Protein AF-A0A646KKX6-F1 (afdb_monomer_lite)

Organism: Streptomyces jumonjinensis (NCBI:txid1945)

Structure (mmCIF, N/CA/C/O backbone):
data_AF-A0A646KKX6-F1
#
_entry.id   AF-A0A646KKX6-F1
#
loop_
_atom_site.group_PDB
_atom_site.id
_atom_site.type_symbol
_atom_site.label_atom_id
_atom_site.label_alt_id
_atom_site.label_comp_id
_atom_site.label_asym_id
_atom_site.label_entity_id
_atom_site.label_seq_id
_atom_site.pdbx_PDB_ins_code
_atom_site.Cartn_x
_atom_site.Cartn_y
_atom_site.Cartn_z
_atom_site.occupancy
_atom_site.B_iso_or_equiv
_atom_site.auth_seq_id
_atom_site.auth_comp_id
_atom_site.auth_asym_id
_atom_site.auth_atom_id
_atom_site.pdbx_PDB_model_num
ATOM 1 N N . MET A 1 1 ? 17.709 -14.828 -0.176 1.00 50.34 1 MET A N 1
ATOM 2 C CA . MET A 1 1 ? 16.705 -13.935 -0.801 1.00 50.34 1 MET A CA 1
ATOM 3 C C . MET A 1 1 ? 17.291 -13.397 -2.105 1.00 50.34 1 MET A C 1
ATOM 5 O O . MET 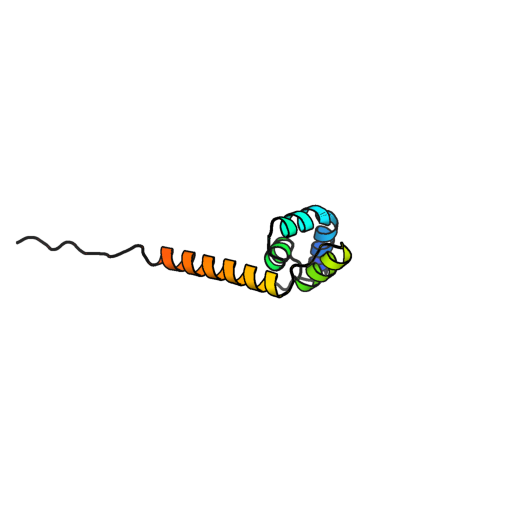A 1 1 ? 18.207 -12.582 -2.024 1.00 50.34 1 MET A O 1
ATOM 9 N N . PRO A 1 2 ? 16.877 -13.885 -3.288 1.00 62.00 2 PRO A N 1
ATOM 10 C CA . PRO A 1 2 ? 17.387 -13.373 -4.561 1.00 62.00 2 PRO A CA 1
ATOM 11 C C . PRO A 1 2 ? 17.114 -11.866 -4.681 1.00 62.00 2 PRO A C 1
ATOM 13 O O . PRO A 1 2 ? 16.062 -11.378 -4.260 1.00 62.00 2 PRO A O 1
ATOM 16 N N . ARG A 1 3 ? 18.079 -11.107 -5.216 1.00 65.69 3 ARG A N 1
ATOM 17 C CA . ARG A 1 3 ? 17.910 -9.665 -5.442 1.00 65.69 3 ARG A CA 1
ATOM 18 C C . ARG A 1 3 ? 16.799 -9.464 -6.472 1.00 65.69 3 ARG A C 1
ATOM 20 O O . ARG A 1 3 ? 16.949 -9.889 -7.614 1.00 65.69 3 ARG A O 1
ATOM 27 N N . ARG A 1 4 ? 15.716 -8.780 -6.088 1.00 72.06 4 ARG A N 1
ATOM 28 C CA . ARG A 1 4 ? 14.717 -8.293 -7.049 1.00 72.06 4 ARG A CA 1
ATOM 29 C C . ARG A 1 4 ? 15.421 -7.458 -8.114 1.00 72.06 4 ARG A C 1
ATOM 31 O O . ARG A 1 4 ? 16.105 -6.482 -7.795 1.00 72.06 4 ARG A O 1
ATOM 38 N N . THR A 1 5 ? 15.271 -7.853 -9.371 1.00 83.00 5 THR A N 1
ATOM 39 C CA . THR A 1 5 ? 15.815 -7.105 -10.502 1.00 83.00 5 THR A CA 1
ATOM 40 C C . THR A 1 5 ? 14.995 -5.835 -10.725 1.00 83.00 5 THR A C 1
ATOM 42 O O . THR A 1 5 ? 13.845 -5.716 -10.299 1.00 83.00 5 THR A O 1
ATOM 45 N N . ARG A 1 6 ? 15.575 -4.844 -11.413 1.00 80.62 6 ARG A N 1
ATOM 46 C CA . ARG A 1 6 ? 14.845 -3.613 -11.765 1.00 80.62 6 ARG A CA 1
ATOM 47 C C . ARG A 1 6 ? 13.597 -3.902 -12.610 1.00 80.62 6 ARG A C 1
ATOM 49 O O . ARG A 1 6 ? 12.608 -3.192 -12.462 1.00 80.62 6 ARG A O 1
ATOM 56 N N . ALA A 1 7 ? 13.640 -4.942 -13.444 1.00 83.44 7 ALA A N 1
ATOM 57 C CA . ALA A 1 7 ? 12.500 -5.402 -14.232 1.00 83.44 7 ALA A CA 1
ATOM 58 C C . ALA A 1 7 ? 11.353 -5.910 -13.343 1.00 83.44 7 ALA A C 1
ATOM 60 O O . ALA A 1 7 ? 10.214 -5.495 -13.538 1.00 83.44 7 ALA A O 1
ATOM 61 N N . ASP A 1 8 ? 11.659 -6.708 -12.313 1.00 83.75 8 ASP A N 1
ATOM 62 C CA . ASP A 1 8 ? 10.665 -7.192 -11.343 1.00 83.75 8 ASP A CA 1
ATOM 63 C C . ASP A 1 8 ? 9.988 -6.029 -10.601 1.00 83.75 8 ASP A C 1
ATOM 65 O O . ASP A 1 8 ? 8.764 -5.957 -10.501 1.00 83.75 8 ASP A O 1
ATOM 69 N N . LEU A 1 9 ? 10.781 -5.039 -10.176 1.00 83.69 9 LEU A N 1
ATOM 70 C CA . LEU A 1 9 ? 10.257 -3.833 -9.531 1.00 83.69 9 LEU A CA 1
ATOM 71 C C . LEU A 1 9 ? 9.375 -2.998 -10.466 1.00 83.69 9 LEU A C 1
ATOM 73 O O . LEU A 1 9 ? 8.424 -2.374 -9.998 1.00 83.69 9 LEU A O 1
ATOM 77 N N . LYS A 1 10 ? 9.688 -2.950 -11.766 1.00 86.56 10 LYS A N 1
ATOM 78 C CA . LYS A 1 10 ? 8.870 -2.240 -12.755 1.00 86.56 10 LYS A CA 1
ATOM 79 C C . LYS A 1 10 ? 7.523 -2.941 -12.937 1.00 86.56 10 LYS A C 1
ATOM 81 O O . LYS A 1 10 ? 6.497 -2.293 -12.757 1.00 86.56 10 LYS A O 1
ATOM 86 N N . ALA A 1 11 ? 7.535 -4.253 -13.160 1.00 86.69 11 ALA A N 1
ATOM 87 C CA . ALA A 1 11 ? 6.321 -5.046 -13.322 1.00 86.69 11 ALA A CA 1
ATOM 88 C C . ALA A 1 11 ? 5.419 -4.985 -12.076 1.00 86.69 11 ALA A C 1
ATOM 90 O O . ALA A 1 11 ? 4.206 -4.825 -12.189 1.00 86.69 11 ALA A O 1
ATOM 91 N N . ALA A 1 12 ? 6.004 -5.040 -10.873 1.00 86.06 12 ALA A N 1
ATOM 92 C CA . ALA A 1 12 ? 5.258 -4.889 -9.623 1.00 86.06 12 ALA A CA 1
ATOM 93 C C . ALA A 1 12 ? 4.569 -3.516 -9.519 1.00 86.06 12 ALA A C 1
ATOM 95 O O . ALA A 1 12 ? 3.416 -3.424 -9.103 1.00 86.06 12 ALA A O 1
ATOM 96 N N . ARG A 1 13 ? 5.249 -2.442 -9.940 1.00 89.12 13 ARG A N 1
ATOM 97 C CA . ARG A 1 13 ? 4.657 -1.095 -9.972 1.00 89.12 13 ARG A CA 1
ATOM 98 C C . ARG A 1 13 ? 3.531 -0.995 -10.991 1.00 89.12 13 ARG A C 1
ATOM 100 O O . ARG A 1 13 ? 2.508 -0.405 -10.673 1.00 89.12 13 ARG A O 1
ATOM 107 N N . GLU A 1 14 ? 3.704 -1.563 -12.181 1.00 89.62 14 GLU A N 1
ATOM 108 C CA . GLU A 1 14 ? 2.676 -1.562 -13.229 1.00 89.62 14 GLU A CA 1
ATOM 109 C C . GLU A 1 14 ? 1.406 -2.285 -12.766 1.00 89.62 14 GLU A C 1
ATOM 111 O O . GLU A 1 14 ? 0.314 -1.753 -12.945 1.00 89.62 14 GLU A O 1
ATOM 116 N N . ARG A 1 15 ? 1.543 -3.413 -12.057 1.00 87.19 15 ARG A N 1
ATOM 117 C CA . ARG A 1 15 ? 0.401 -4.089 -11.419 1.00 87.19 15 ARG A CA 1
ATOM 118 C C . ARG A 1 15 ? -0.305 -3.197 -10.404 1.00 87.19 15 ARG A C 1
ATOM 120 O O . ARG A 1 15 ? -1.514 -3.075 -10.460 1.00 87.19 15 ARG A O 1
ATOM 127 N N . VAL A 1 16 ? 0.431 -2.515 -9.522 1.00 87.81 16 VAL A N 1
ATOM 128 C CA . VAL A 1 16 ? -0.180 -1.596 -8.539 1.00 87.81 16 VAL A CA 1
ATOM 129 C C . VAL A 1 16 ? -0.917 -0.435 -9.204 1.00 87.81 16 VAL A C 1
ATOM 131 O O . VAL A 1 16 ? -1.928 0.026 -8.683 1.00 87.81 16 VAL A O 1
ATOM 134 N N . LEU A 1 17 ? -0.414 0.057 -10.336 1.00 87.81 17 LEU A N 1
ATOM 135 C CA . LEU A 1 17 ? -1.092 1.104 -11.097 1.00 87.81 17 LEU A CA 1
ATOM 136 C C . LEU A 1 17 ? -2.372 0.577 -11.764 1.00 87.81 17 LEU A C 1
ATOM 138 O O . LEU A 1 17 ? -3.368 1.296 -11.777 1.00 87.81 17 LEU A O 1
ATOM 142 N N . ALA A 1 18 ? -2.355 -0.657 -12.276 1.00 89.25 18 ALA A N 1
ATOM 143 C CA . ALA A 1 18 ? -3.534 -1.313 -12.841 1.00 89.25 18 ALA A CA 1
ATOM 144 C C . ALA A 1 18 ? -4.592 -1.624 -11.763 1.00 89.25 18 ALA A C 1
ATOM 146 O O . ALA A 1 18 ? -5.769 -1.335 -11.949 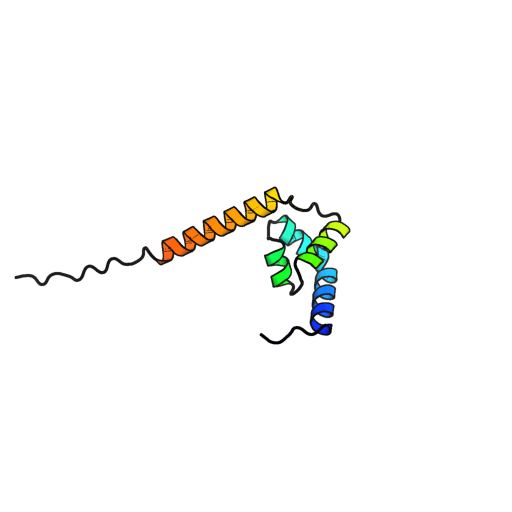1.00 89.25 18 ALA A O 1
ATOM 147 N N . ASP A 1 19 ? -4.161 -2.113 -10.599 1.00 89.38 19 ASP A N 1
ATOM 148 C CA . ASP A 1 19 ? -4.992 -2.454 -9.436 1.00 89.38 19 ASP A CA 1
ATOM 149 C C . ASP A 1 19 ? -5.163 -1.291 -8.446 1.00 89.38 19 ASP A C 1
ATOM 151 O O . ASP A 1 19 ? -5.353 -1.495 -7.241 1.00 89.38 19 ASP A O 1
ATOM 155 N N . LYS A 1 20 ? -5.100 -0.048 -8.936 1.00 89.06 20 LYS A N 1
ATOM 156 C CA . LYS A 1 20 ? -5.212 1.160 -8.106 1.00 89.06 20 LYS A CA 1
ATOM 157 C C . LYS A 1 20 ? -6.404 1.085 -7.146 1.00 89.06 20 LYS A C 1
ATOM 159 O O . LYS A 1 20 ? -6.245 1.353 -5.959 1.00 89.06 20 LYS A O 1
ATOM 164 N N . ASP A 1 21 ? -7.584 0.727 -7.646 1.00 87.44 21 ASP A N 1
ATOM 165 C CA . ASP A 1 21 ? -8.821 0.731 -6.858 1.00 87.44 21 ASP A CA 1
ATOM 166 C C . ASP A 1 21 ? -8.771 -0.286 -5.709 1.00 87.44 21 ASP A C 1
ATOM 168 O O . ASP A 1 21 ? -9.057 0.040 -4.557 1.00 87.44 21 ASP A O 1
ATOM 172 N N . THR A 1 22 ? -8.269 -1.490 -5.993 1.00 87.56 22 THR A N 1
ATOM 173 C CA . THR A 1 22 ? -8.040 -2.552 -5.005 1.00 87.56 22 THR A CA 1
ATOM 174 C C . THR A 1 22 ? -7.080 -2.099 -3.904 1.00 87.56 22 THR A C 1
ATOM 176 O O . THR A 1 22 ? -7.302 -2.364 -2.721 1.00 87.56 22 THR A O 1
ATOM 179 N N . VAL A 1 23 ? -6.012 -1.392 -4.279 1.00 87.88 23 VAL A N 1
ATOM 180 C CA . VAL A 1 23 ? -4.995 -0.880 -3.350 1.00 87.88 23 VAL A CA 1
ATOM 181 C C . VAL A 1 23 ? -5.560 0.222 -2.456 1.00 87.88 23 VAL A C 1
ATOM 183 O O . VAL A 1 23 ? -5.318 0.213 -1.246 1.00 87.88 23 VAL A O 1
ATOM 186 N N . ILE A 1 24 ? -6.337 1.145 -3.028 1.00 86.44 24 ILE A N 1
ATOM 187 C CA . ILE A 1 24 ? -7.011 2.204 -2.269 1.00 86.44 24 ILE A CA 1
ATOM 188 C C . ILE A 1 24 ? -8.021 1.584 -1.307 1.00 86.44 24 ILE A C 1
ATOM 190 O O . ILE A 1 24 ? -7.984 1.906 -0.121 1.00 86.44 24 ILE A O 1
ATOM 194 N N . LYS A 1 25 ? -8.850 0.646 -1.780 1.00 87.25 25 LYS A N 1
ATOM 195 C CA . LYS A 1 25 ? -9.847 -0.048 -0.961 1.00 87.25 25 LYS A CA 1
ATOM 196 C C . LYS A 1 25 ? -9.204 -0.707 0.259 1.00 87.25 25 LYS A C 1
ATOM 198 O O . LYS A 1 25 ? -9.570 -0.371 1.384 1.00 87.25 25 LYS A O 1
ATOM 203 N N . ARG A 1 26 ? -8.167 -1.527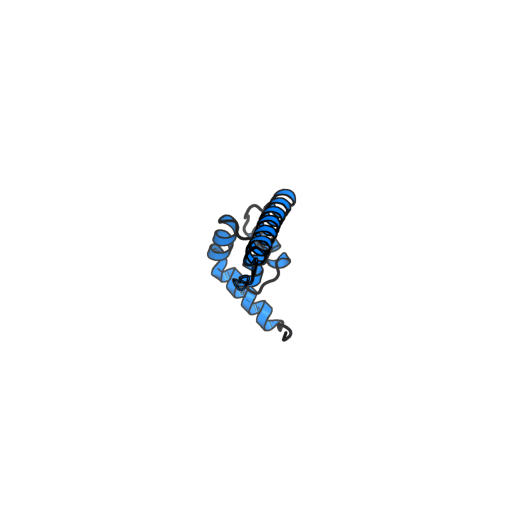 0.060 1.00 85.81 26 ARG A N 1
ATOM 204 C CA . ARG A 1 26 ? -7.429 -2.182 1.156 1.00 85.81 26 ARG A CA 1
ATOM 205 C C . ARG A 1 26 ? -6.858 -1.187 2.165 1.00 85.81 26 ARG A C 1
ATOM 207 O O . ARG A 1 26 ? -6.969 -1.384 3.375 1.00 85.81 26 ARG A O 1
ATOM 214 N N . TYR A 1 27 ? -6.283 -0.085 1.682 1.00 85.44 27 TYR A N 1
ATOM 215 C CA . TYR A 1 27 ? -5.777 0.973 2.557 1.00 85.44 27 TYR A CA 1
ATOM 216 C C . TYR A 1 27 ? -6.901 1.639 3.369 1.00 85.44 27 TYR A C 1
ATOM 218 O O . TYR A 1 27 ? -6.748 1.864 4.572 1.00 85.44 27 TYR A O 1
ATOM 226 N N . THR A 1 28 ? -8.046 1.919 2.740 1.00 81.56 28 THR A N 1
ATOM 227 C CA . THR A 1 28 ? -9.209 2.533 3.403 1.00 81.56 28 THR A CA 1
ATOM 228 C C . THR A 1 28 ? -9.906 1.597 4.389 1.00 81.56 28 THR A C 1
ATOM 230 O O . THR A 1 28 ? -10.322 2.054 5.450 1.00 81.56 28 THR A O 1
ATOM 233 N N . GLU A 1 29 ? -9.930 0.287 4.119 1.00 82.56 29 GLU A N 1
ATOM 234 C CA . GLU A 1 29 ? -10.392 -0.762 5.047 1.00 82.56 29 GLU A CA 1
ATOM 235 C 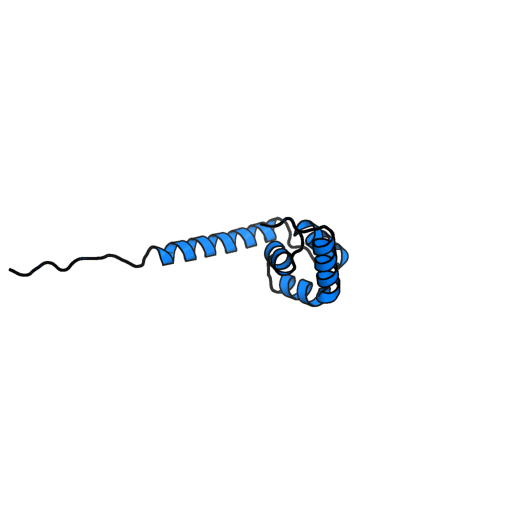C . GLU A 1 29 ? -9.489 -0.880 6.287 1.00 82.56 29 GLU A C 1
ATOM 237 O O . GLU A 1 29 ? -9.824 -1.523 7.279 1.00 82.56 29 GLU A O 1
ATOM 242 N N . GLY A 1 30 ? -8.354 -0.182 6.268 1.00 81.88 30 GLY A N 1
ATOM 243 C CA . GLY A 1 30 ? -7.483 0.014 7.407 1.00 81.88 30 GLY A CA 1
ATOM 244 C C . GLY A 1 30 ? -6.218 -0.818 7.367 1.00 81.88 30 GLY A C 1
ATOM 245 O O . GLY A 1 30 ? -5.438 -0.746 8.324 1.00 81.88 30 GLY A O 1
ATOM 246 N N . GLU A 1 31 ? -5.976 -1.526 6.263 1.00 82.81 31 GLU A N 1
ATOM 247 C CA . GLU A 1 31 ? -4.725 -2.219 6.033 1.00 82.81 31 GLU A CA 1
ATOM 248 C C . GLU A 1 31 ? -3.551 -1.222 6.009 1.00 82.81 31 GLU A C 1
ATOM 250 O O . GLU A 1 31 ? -3.641 -0.085 5.538 1.00 82.81 31 GLU A O 1
ATOM 255 N N . SER A 1 32 ? -2.421 -1.625 6.588 1.00 82.44 32 SER A N 1
ATOM 256 C CA . SER A 1 32 ? -1.253 -0.747 6.683 1.00 82.44 32 SER A CA 1
ATOM 257 C C . SER A 1 32 ? -0.536 -0.621 5.341 1.00 82.44 32 SER A C 1
ATOM 259 O O . SER A 1 32 ? -0.413 -1.594 4.599 1.00 82.44 32 SER A O 1
ATOM 261 N N . LEU A 1 33 ? 0.046 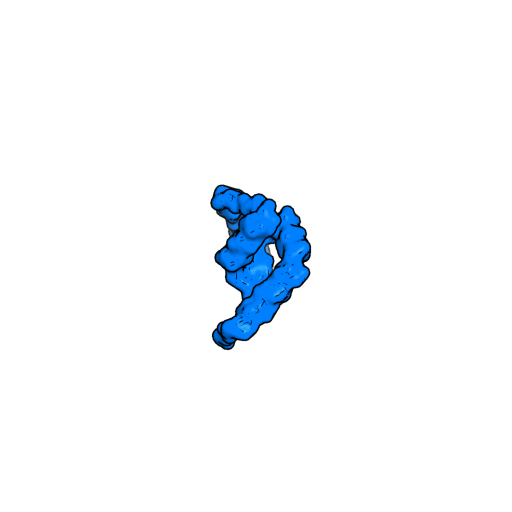0.554 5.087 1.00 81.81 33 LEU A N 1
ATOM 262 C CA . LEU A 1 33 ? 0.891 0.828 3.917 1.00 81.81 33 LEU A CA 1
ATOM 263 C C . LEU A 1 33 ? 1.958 -0.256 3.685 1.00 81.81 33 LEU A C 1
ATOM 265 O O . LEU A 1 33 ? 2.174 -0.663 2.550 1.00 81.81 33 LEU A O 1
ATOM 269 N N . ALA A 1 34 ? 2.589 -0.753 4.753 1.00 81.81 34 ALA A N 1
ATOM 270 C CA . ALA A 1 34 ? 3.602 -1.804 4.672 1.00 81.81 34 ALA A CA 1
ATOM 271 C C . ALA A 1 34 ? 3.018 -3.164 4.250 1.00 81.81 34 ALA A C 1
ATOM 273 O O . ALA A 1 34 ? 3.629 -3.855 3.443 1.00 81.81 34 ALA A O 1
ATOM 274 N N . SER A 1 35 ? 1.835 -3.533 4.756 1.00 82.06 35 SER A N 1
ATOM 275 C CA . SER A 1 35 ? 1.148 -4.779 4.376 1.00 82.06 35 SER A CA 1
ATOM 276 C C . SER A 1 35 ? 0.730 -4.745 2.909 1.00 82.06 35 SER A C 1
ATOM 278 O O . SER A 1 35 ? 1.063 -5.649 2.147 1.00 82.06 35 SER A O 1
ATOM 280 N N . VAL A 1 36 ? 0.108 -3.639 2.488 1.00 85.38 36 VAL A N 1
ATOM 281 C CA . VAL A 1 36 ? -0.319 -3.435 1.098 1.00 85.38 36 VAL A CA 1
ATOM 282 C C . VAL A 1 36 ? 0.888 -3.420 0.154 1.00 85.38 36 VAL A C 1
ATOM 284 O O . VAL A 1 36 ? 0.874 -4.083 -0.882 1.00 85.38 36 VAL A O 1
ATOM 287 N N . ALA A 1 37 ? 1.966 -2.722 0.524 1.00 84.94 37 ALA A N 1
ATOM 288 C CA . ALA A 1 37 ? 3.194 -2.682 -0.265 1.00 84.94 37 ALA A CA 1
ATOM 289 C C . ALA A 1 37 ? 3.853 -4.063 -0.380 1.00 84.94 37 ALA A C 1
ATOM 291 O O . ALA A 1 37 ? 4.273 -4.446 -1.472 1.00 84.94 37 ALA A O 1
ATOM 292 N N . TRP A 1 38 ? 3.904 -4.825 0.716 1.00 84.25 38 TRP A N 1
ATOM 293 C CA . TRP A 1 38 ? 4.476 -6.170 0.730 1.00 84.25 38 TRP A CA 1
ATOM 294 C C . TRP A 1 38 ? 3.665 -7.141 -0.131 1.00 84.25 38 TRP A C 1
ATOM 296 O O . TRP A 1 38 ? 4.245 -7.818 -0.979 1.00 84.25 38 TRP A O 1
ATOM 306 N N . ALA A 1 39 ? 2.334 -7.123 0.003 1.00 83.50 39 ALA A N 1
ATOM 307 C CA . ALA A 1 39 ? 1.421 -7.917 -0.817 1.00 83.50 39 ALA A CA 1
ATOM 308 C C . ALA A 1 39 ? 1.570 -7.608 -2.315 1.00 83.50 39 ALA A C 1
ATOM 310 O O . ALA A 1 39 ? 1.542 -8.511 -3.146 1.00 83.50 39 ALA A O 1
ATOM 311 N N . CYS A 1 40 ? 1.791 -6.339 -2.659 1.00 81.50 40 CYS A N 1
ATOM 312 C CA . CYS A 1 40 ? 1.986 -5.915 -4.043 1.00 81.50 40 CYS A CA 1
ATOM 313 C C . CYS A 1 40 ? 3.443 -6.017 -4.529 1.00 81.50 40 CYS A C 1
ATOM 315 O O . CYS A 1 40 ? 3.732 -5.756 -5.696 1.00 81.50 40 CYS A O 1
ATOM 317 N N . GLY A 1 41 ? 4.390 -6.355 -3.651 1.00 83.69 41 GLY A N 1
ATOM 318 C CA . GLY A 1 41 ? 5.811 -6.432 -3.983 1.00 83.69 41 GLY A CA 1
ATOM 319 C C . GLY A 1 41 ? 6.494 -5.087 -4.265 1.00 83.69 41 GLY A C 1
ATOM 320 O O . GLY A 1 41 ? 7.579 -5.065 -4.850 1.00 83.69 41 GLY A O 1
ATOM 321 N N . VAL A 1 42 ? 5.907 -3.970 -3.836 1.00 86.94 42 VAL A N 1
ATOM 322 C CA . VAL A 1 42 ? 6.467 -2.620 -4.007 1.00 86.94 42 VAL A CA 1
ATOM 323 C C . VAL A 1 42 ? 7.056 -2.087 -2.701 1.00 86.94 42 VAL A C 1
ATOM 325 O O . VAL A 1 42 ? 6.926 -2.687 -1.639 1.00 86.94 42 VAL A O 1
ATOM 328 N N . ARG A 1 43 ? 7.747 -0.944 -2.777 1.00 83.56 43 ARG A N 1
ATOM 329 C CA . ARG A 1 43 ? 8.230 -0.235 -1.585 1.00 83.56 43 ARG A CA 1
ATOM 330 C C . ARG A 1 43 ? 7.124 0.639 -0.999 1.00 83.56 43 ARG A C 1
ATOM 332 O O . ARG A 1 43 ? 6.454 1.358 -1.739 1.00 83.56 43 ARG A O 1
ATOM 339 N N . ASP A 1 44 ? 7.017 0.637 0.322 1.00 83.06 44 ASP A N 1
ATOM 340 C CA . ASP A 1 44 ? 6.145 1.502 1.129 1.00 83.06 44 ASP A CA 1
ATOM 341 C C . ASP A 1 44 ? 6.297 2.993 0.778 1.00 83.06 44 ASP A C 1
ATOM 343 O O . ASP A 1 44 ? 5.305 3.673 0.528 1.00 83.06 44 ASP A O 1
ATOM 347 N N . THR A 1 45 ? 7.530 3.490 0.674 1.00 82.38 45 THR A N 1
ATOM 348 C CA . THR A 1 45 ? 7.848 4.865 0.246 1.00 82.38 45 THR A CA 1
ATOM 349 C C . THR A 1 45 ? 7.275 5.218 -1.125 1.00 82.38 45 THR A C 1
ATOM 351 O O . THR A 1 45 ? 6.731 6.305 -1.299 1.00 82.38 45 THR A O 1
ATOM 354 N N . TRP A 1 46 ? 7.345 4.298 -2.092 1.00 86.62 46 TRP A N 1
ATOM 355 C CA . TRP A 1 46 ? 6.781 4.510 -3.426 1.00 86.62 46 TRP A CA 1
ATOM 356 C C . TRP A 1 46 ? 5.250 4.519 -3.387 1.00 86.62 46 TRP A C 1
ATOM 358 O O . TRP A 1 46 ? 4.624 5.396 -3.981 1.00 86.62 46 TRP A O 1
ATOM 368 N N . LEU A 1 47 ? 4.649 3.586 -2.641 1.00 85.69 47 LEU A N 1
ATOM 369 C CA . LEU A 1 47 ? 3.198 3.513 -2.481 1.00 85.69 47 LEU A CA 1
ATOM 370 C C . LEU A 1 47 ? 2.642 4.755 -1.765 1.00 85.69 47 LEU A C 1
ATOM 372 O O . LEU A 1 47 ? 1.606 5.278 -2.161 1.00 85.69 47 LEU A O 1
ATOM 376 N N . ARG A 1 48 ? 3.364 5.290 -0.773 1.00 84.19 48 ARG A N 1
ATOM 377 C CA . ARG A 1 48 ? 3.011 6.543 -0.091 1.00 84.19 48 ARG A CA 1
ATOM 378 C C . ARG A 1 48 ? 2.926 7.714 -1.067 1.00 84.19 48 ARG A C 1
ATOM 380 O O . ARG A 1 48 ? 1.935 8.436 -1.037 1.00 84.19 48 ARG A O 1
ATOM 387 N N . SER A 1 49 ? 3.926 7.890 -1.932 1.00 84.50 49 SER A N 1
ATOM 388 C CA . SER A 1 49 ? 3.896 8.949 -2.949 1.00 84.50 49 SER A CA 1
ATOM 389 C C . SER A 1 49 ? 2.713 8.791 -3.906 1.00 84.50 49 SER A C 1
ATOM 391 O O . SER A 1 49 ? 2.087 9.784 -4.265 1.00 84.50 49 SER A O 1
ATOM 393 N N . ARG A 1 50 ? 2.349 7.551 -4.261 1.00 88.12 50 ARG A N 1
ATOM 394 C CA . ARG A 1 50 ? 1.190 7.284 -5.127 1.00 88.12 50 ARG A CA 1
ATOM 395 C C . ARG A 1 50 ? -0.149 7.565 -4.460 1.00 88.12 50 ARG A C 1
ATOM 397 O O . ARG A 1 50 ? -1.008 8.151 -5.102 1.00 88.12 50 ARG A O 1
ATOM 404 N N . LEU A 1 51 ? -0.320 7.239 -3.180 1.00 85.69 51 LEU A N 1
ATOM 405 C CA . LEU A 1 51 ? -1.543 7.593 -2.451 1.00 85.69 51 LEU A CA 1
ATOM 406 C C . LEU A 1 51 ? -1.754 9.115 -2.389 1.00 85.69 51 LEU A C 1
ATOM 408 O O . LEU A 1 51 ? -2.883 9.571 -2.553 1.00 85.69 51 LEU A O 1
ATOM 412 N N . ILE A 1 52 ? -0.677 9.895 -2.223 1.00 84.69 52 ILE A N 1
ATOM 413 C CA . ILE A 1 52 ? -0.733 11.369 -2.271 1.00 84.69 52 ILE A CA 1
ATOM 414 C C . ILE A 1 52 ? -1.201 11.843 -3.648 1.00 84.69 52 ILE A C 1
ATOM 416 O O . ILE A 1 52 ? -2.105 12.670 -3.748 1.00 84.69 52 ILE A O 1
ATOM 420 N N . GLU A 1 53 ? -0.607 11.303 -4.711 1.00 85.69 53 GLU A N 1
ATOM 421 C CA . GLU A 1 53 ? -0.953 11.646 -6.093 1.00 85.69 53 GLU A CA 1
ATOM 422 C C . GLU A 1 53 ? -2.401 11.273 -6.438 1.00 85.69 53 GLU A C 1
ATOM 424 O O . GLU A 1 53 ? -3.102 12.028 -7.106 1.00 85.69 53 GLU A O 1
ATOM 429 N N . TRP A 1 54 ? -2.892 10.153 -5.907 1.00 86.19 54 TRP A N 1
ATOM 430 C CA . TRP A 1 54 ? -4.285 9.723 -6.031 1.00 86.19 54 TRP A CA 1
ATOM 431 C C . TRP A 1 54 ? -5.252 10.472 -5.109 1.00 86.19 54 TRP A C 1
ATOM 433 O O . TRP A 1 54 ? -6.433 10.132 -5.078 1.00 86.19 54 TRP A O 1
ATOM 443 N N . ARG A 1 55 ? -4.775 11.489 -4.378 1.00 84.69 55 ARG A N 1
ATOM 444 C CA . ARG A 1 55 ? -5.555 12.297 -3.427 1.00 84.69 55 ARG A CA 1
ATOM 445 C C . ARG A 1 55 ? -6.220 11.474 -2.322 1.00 84.69 55 ARG A C 1
ATOM 447 O O . ARG A 1 55 ? -7.239 11.881 -1.768 1.00 84.69 55 ARG A O 1
ATOM 454 N N . VAL A 1 56 ? -5.634 10.333 -1.970 1.00 81.31 56 VAL A N 1
ATOM 455 C CA . VAL A 1 56 ? -6.086 9.536 -0.831 1.00 81.31 56 VAL A CA 1
ATOM 456 C C . VAL A 1 56 ? -5.525 10.174 0.441 1.00 81.31 56 VAL A C 1
ATOM 458 O O . VAL A 1 56 ? -4.307 10.364 0.533 1.00 81.31 56 VAL A O 1
ATOM 461 N N . PRO A 1 57 ? -6.366 10.516 1.433 1.00 77.56 57 PRO A N 1
ATOM 462 C CA . PRO A 1 57 ? -5.894 11.121 2.668 1.00 77.56 57 PRO A CA 1
ATOM 463 C C . PRO A 1 57 ? -4.950 10.155 3.384 1.00 77.56 57 PRO A C 1
ATOM 465 O O . PRO A 1 57 ? -5.332 9.057 3.795 1.00 77.56 57 PRO A O 1
ATOM 468 N N . LEU A 1 58 ? -3.693 10.567 3.534 1.00 74.06 58 LEU A N 1
ATOM 469 C CA . LEU A 1 58 ? -2.728 9.804 4.307 1.00 74.06 58 LEU A CA 1
ATOM 470 C C . LEU A 1 58 ? -3.097 9.869 5.786 1.00 74.06 58 LEU A C 1
ATOM 472 O O . LEU A 1 58 ? -3.310 10.946 6.347 1.00 74.06 58 LEU A O 1
ATOM 476 N N . ARG A 1 59 ? -3.072 8.711 6.448 1.00 70.19 59 ARG A N 1
ATOM 477 C CA . ARG A 1 59 ? -3.045 8.657 7.910 1.00 70.19 59 ARG A CA 1
ATOM 478 C C . ARG A 1 59 ? -1.859 9.483 8.408 1.00 70.19 59 ARG A C 1
ATOM 480 O O . ARG A 1 59 ? -0.722 9.276 7.980 1.00 70.19 59 ARG A O 1
ATOM 487 N N . THR A 1 60 ? -2.133 10.431 9.300 1.00 68.00 60 THR A N 1
ATOM 488 C CA . THR A 1 60 ? -1.096 11.261 9.921 1.00 68.00 60 THR A CA 1
ATOM 489 C C . THR A 1 60 ? -0.099 10.383 10.683 1.00 68.00 60 THR A C 1
ATOM 491 O O . THR A 1 60 ? -0.413 9.253 11.061 1.00 68.00 60 THR A O 1
ATOM 494 N N . HIS A 1 61 ? 1.109 10.896 10.938 1.00 58.03 61 HIS A N 1
ATOM 495 C CA . HIS A 1 61 ? 2.146 10.171 11.686 1.00 58.03 61 HIS A CA 1
ATOM 496 C C . HIS A 1 61 ? 1.616 9.596 13.015 1.00 58.03 61 HIS A C 1
ATOM 498 O O . HIS A 1 61 ? 1.905 8.452 13.353 1.00 58.03 61 HIS A O 1
ATOM 504 N N . ALA A 1 62 ? 0.748 10.342 13.708 1.00 51.28 62 ALA A N 1
ATOM 505 C CA . ALA A 1 62 ? 0.060 9.888 14.915 1.00 51.28 62 ALA A CA 1
ATOM 506 C C . ALA A 1 62 ? -0.846 8.666 14.669 1.00 51.28 62 ALA A C 1
ATOM 508 O O . ALA A 1 62 ? -0.759 7.684 15.398 1.00 51.28 62 ALA A O 1
ATOM 509 N N . GLN A 1 63 ? -1.657 8.669 13.607 1.00 61.34 63 GLN A N 1
ATOM 510 C CA . GLN A 1 63 ? -2.525 7.537 13.258 1.00 61.34 63 GLN A CA 1
ATOM 511 C C . GLN A 1 63 ? -1.731 6.298 12.819 1.00 61.34 63 GLN A C 1
ATOM 513 O O . GLN A 1 63 ? -2.111 5.172 13.143 1.00 61.34 63 GLN A O 1
ATOM 518 N N . ALA A 1 64 ? -0.613 6.492 12.113 1.00 60.59 64 ALA A N 1
ATOM 519 C CA . ALA A 1 64 ? 0.303 5.407 11.766 1.00 60.59 64 ALA A CA 1
ATOM 520 C C . ALA A 1 64 ? 0.946 4.794 13.021 1.00 60.59 64 ALA A C 1
ATOM 522 O O . ALA A 1 64 ? 1.011 3.571 13.143 1.00 60.59 64 ALA A O 1
ATOM 523 N N . MET A 1 65 ? 1.342 5.639 13.978 1.00 56.72 65 MET A N 1
ATOM 524 C CA . MET A 1 65 ? 1.893 5.217 15.263 1.00 56.72 65 MET A CA 1
ATOM 525 C C . MET A 1 65 ? 0.850 4.445 16.085 1.00 56.72 65 MET A C 1
ATOM 527 O O . MET A 1 65 ? 1.128 3.337 16.529 1.00 56.72 65 MET A O 1
ATOM 531 N N . THR A 1 66 ? -0.384 4.942 16.217 1.00 64.81 66 THR A N 1
ATOM 532 C CA . THR A 1 66 ? -1.473 4.237 16.921 1.00 64.81 66 THR A CA 1
ATOM 533 C C . THR A 1 66 ? -1.799 2.879 16.293 1.00 64.81 66 THR A C 1
ATOM 535 O O . THR A 1 66 ? -2.012 1.904 17.012 1.00 64.81 66 THR A O 1
ATOM 538 N N . ALA A 1 67 ? -1.821 2.779 14.960 1.00 65.06 67 ALA A N 1
ATOM 539 C CA . ALA A 1 67 ? -2.052 1.509 14.269 1.00 65.06 67 ALA A CA 1
ATOM 540 C C . ALA A 1 67 ? -0.896 0.517 14.483 1.00 65.06 67 ALA A C 1
ATOM 542 O O . ALA A 1 67 ? -1.131 -0.676 14.683 1.00 65.06 67 ALA A O 1
ATOM 543 N N . TRP A 1 68 ? 0.346 1.012 14.495 1.00 69.00 68 TRP A N 1
ATOM 544 C CA . TRP A 1 68 ? 1.520 0.220 14.851 1.00 69.00 68 TRP A CA 1
ATOM 545 C C . TRP A 1 68 ? 1.443 -0.285 16.297 1.00 69.00 68 TRP A C 1
ATOM 547 O O . TRP A 1 68 ? 1.650 -1.475 16.528 1.00 69.00 68 TRP A O 1
ATOM 557 N N . TRP A 1 69 ? 1.049 0.569 17.249 1.00 61.09 69 TRP A N 1
ATOM 558 C CA . TRP A 1 69 ? 0.847 0.185 18.650 1.00 61.09 69 TRP A CA 1
ATOM 559 C C . TRP A 1 69 ? -0.260 -0.854 18.819 1.00 61.09 69 TRP A C 1
ATOM 561 O O . TRP A 1 69 ? -0.045 -1.830 19.530 1.00 61.09 69 TRP A O 1
ATOM 571 N N . ARG A 1 70 ? -1.403 -0.724 18.129 1.00 64.19 70 ARG A N 1
ATOM 572 C CA . ARG A 1 70 ? -2.457 -1.759 18.155 1.00 64.19 70 ARG A CA 1
ATOM 573 C C . ARG A 1 70 ? -1.956 -3.099 17.634 1.00 64.19 70 ARG A C 1
ATOM 575 O O . ARG A 1 70 ? -2.234 -4.130 18.235 1.00 64.19 70 ARG A O 1
ATOM 582 N N . ARG A 1 71 ? -1.215 -3.088 16.523 1.00 65.69 71 ARG A N 1
ATOM 583 C CA . ARG A 1 71 ? -0.664 -4.316 15.942 1.00 65.69 71 ARG A CA 1
ATOM 584 C C . ARG A 1 71 ? 0.348 -4.960 16.880 1.00 65.69 71 ARG A C 1
ATOM 586 O O . ARG A 1 71 ? 0.300 -6.164 17.082 1.00 65.69 71 ARG A O 1
ATOM 593 N N . ARG A 1 72 ? 1.229 -4.153 17.473 1.00 66.00 72 ARG A N 1
ATOM 594 C CA . ARG A 1 72 ? 2.221 -4.628 18.435 1.00 66.00 72 ARG A CA 1
ATOM 595 C C . ARG A 1 72 ? 1.552 -5.182 19.687 1.00 66.00 72 ARG A C 1
ATOM 597 O O . ARG A 1 72 ? 1.907 -6.276 20.090 1.00 66.00 72 ARG A O 1
ATOM 604 N N . ALA A 1 73 ? 0.542 -4.503 20.230 1.00 62.72 73 ALA A N 1
ATOM 605 C CA . ALA A 1 73 ? -0.244 -4.994 21.361 1.00 62.72 73 ALA A CA 1
ATOM 606 C C . ALA A 1 73 ? -0.877 -6.368 21.062 1.00 62.72 73 ALA A C 1
ATOM 608 O O . ALA A 1 73 ? -0.695 -7.297 21.845 1.00 62.72 73 ALA A O 1
ATOM 609 N N . ALA A 1 74 ? -1.504 -6.533 19.892 1.00 59.66 74 ALA A N 1
ATOM 610 C CA . ALA A 1 74 ? -2.087 -7.807 19.455 1.00 59.66 74 ALA A CA 1
ATOM 611 C C . ALA A 1 74 ? -1.048 -8.930 19.232 1.00 59.66 74 ALA A C 1
ATOM 613 O O . ALA A 1 74 ? -1.331 -10.104 19.479 1.00 59.66 74 ALA A O 1
ATOM 614 N N . ASP A 1 75 ? 0.162 -8.580 18.787 1.00 58.91 75 ASP A N 1
ATOM 615 C CA . ASP A 1 75 ? 1.280 -9.517 18.613 1.00 58.91 75 ASP A CA 1
ATOM 616 C C . ASP A 1 75 ? 1.834 -9.999 19.970 1.00 58.91 75 ASP A C 1
ATOM 618 O O . ASP A 1 75 ? 2.084 -11.193 20.163 1.00 58.91 75 ASP A O 1
ATOM 622 N N . THR A 1 76 ? 1.901 -9.103 20.964 1.00 58.03 76 THR A N 1
ATOM 623 C CA . THR A 1 76 ? 2.211 -9.463 22.361 1.00 58.03 76 THR A CA 1
ATOM 624 C C . THR A 1 76 ? 1.177 -10.421 22.951 1.00 58.03 76 THR A C 1
ATOM 626 O O . THR A 1 76 ? 1.556 -11.407 23.576 1.00 58.03 76 THR A O 1
ATOM 629 N N . GLU A 1 77 ? -0.117 -10.190 22.717 1.00 51.75 77 GLU A N 1
ATOM 630 C CA . GLU A 1 77 ? -1.186 -11.065 23.221 1.00 51.75 77 GLU A CA 1
ATOM 631 C C . GLU A 1 77 ? -1.194 -12.446 22.534 1.00 51.75 77 GLU A C 1
ATOM 633 O O . GLU A 1 77 ? -1.402 -13.474 23.185 1.00 51.75 77 GLU A O 1
ATOM 638 N N . SER A 1 78 ? -0.868 -12.500 21.237 1.00 51.72 78 SER A N 1
ATOM 639 C CA . SER A 1 78 ? -0.715 -13.757 20.484 1.00 51.72 78 SER A CA 1
ATOM 640 C C . SER A 1 78 ? 0.501 -14.572 20.938 1.00 51.72 78 SER A C 1
ATOM 642 O O . SER A 1 78 ? 0.459 -15.804 20.959 1.00 51.72 78 SER A O 1
ATOM 644 N N . THR A 1 79 ? 1.575 -13.889 21.343 1.00 55.00 79 THR A N 1
ATOM 645 C CA . THR A 1 79 ? 2.778 -14.519 21.905 1.00 55.00 79 THR A CA 1
ATOM 646 C C . THR A 1 79 ? 2.522 -15.028 23.325 1.00 55.00 79 THR A C 1
ATOM 648 O O . THR A 1 79 ? 2.958 -16.124 23.667 1.00 55.00 79 THR A O 1
ATOM 651 N N . PHE A 1 80 ? 1.748 -14.287 24.124 1.00 51.06 80 PHE A N 1
ATOM 652 C CA . PHE A 1 80 ? 1.411 -14.639 25.504 1.00 51.06 80 PHE A CA 1
ATOM 653 C C . PHE A 1 80 ? 0.453 -15.842 25.613 1.00 51.06 80 PHE A C 1
ATOM 655 O O . PHE A 1 80 ? 0.658 -16.718 26.449 1.00 51.06 80 PHE A O 1
ATOM 662 N N . ARG A 1 81 ? -0.556 -15.970 24.732 1.00 55.03 81 ARG A N 1
ATOM 663 C CA . ARG A 1 81 ? -1.433 -17.165 24.720 1.00 55.03 81 ARG A CA 1
ATOM 664 C C . ARG A 1 81 ? -0.718 -18.446 24.294 1.00 55.03 81 ARG A C 1
ATOM 666 O O . ARG A 1 81 ? -1.112 -19.525 24.725 1.00 55.03 81 ARG A O 1
ATOM 673 N N . ARG A 1 82 ? 0.319 -18.349 23.456 1.00 55.12 82 ARG A N 1
ATOM 674 C CA . ARG A 1 82 ? 1.091 -19.511 22.987 1.00 55.12 82 ARG A CA 1
ATOM 675 C C . ARG A 1 82 ? 1.952 -20.125 24.099 1.00 55.12 82 ARG A C 1
ATOM 677 O O . ARG A 1 82 ? 2.235 -21.315 24.047 1.00 55.12 82 ARG A O 1
ATOM 684 N N . THR A 1 83 ? 2.345 -19.342 25.100 1.00 58.03 83 THR A N 1
ATOM 685 C CA . THR A 1 83 ? 3.180 -19.792 26.226 1.00 58.03 83 THR A CA 1
ATOM 686 C C . THR A 1 83 ? 2.390 -20.207 27.471 1.00 58.03 83 THR A C 1
ATOM 688 O O . THR A 1 83 ? 2.964 -20.831 28.355 1.00 58.03 83 THR A O 1
ATOM 691 N N . GLN A 1 84 ? 1.084 -19.933 27.553 1.00 58.31 84 GLN A N 1
ATOM 692 C CA . GLN A 1 84 ? 0.237 -20.270 28.716 1.00 58.31 84 GLN A CA 1
ATOM 693 C C . GLN A 1 84 ? -0.464 -21.644 28.616 1.00 58.31 84 GLN A C 1
ATOM 695 O O . GLN A 1 84 ? -1.448 -21.895 29.304 1.00 58.31 84 GLN A O 1
ATOM 700 N N . GLY A 1 85 ? 0.034 -22.551 27.771 1.00 57.91 85 GLY A N 1
ATOM 701 C CA . GLY A 1 85 ? -0.542 -23.881 27.554 1.00 57.91 85 GLY A CA 1
ATOM 702 C C . GLY A 1 85 ? 0.366 -25.049 27.946 1.00 57.91 85 GLY A C 1
ATOM 703 O O . GLY A 1 85 ? 0.601 -25.881 27.083 1.00 57.91 85 GLY A O 1
ATOM 704 N N . HIS A 1 86 ? 0.889 -25.112 29.183 1.00 52.88 86 HIS A N 1
ATOM 705 C CA . HIS A 1 86 ? 1.166 -26.374 29.911 1.00 52.88 86 HIS A CA 1
ATOM 706 C C . HIS A 1 86 ? 1.711 -26.112 31.336 1.00 52.88 86 HIS A C 1
ATOM 708 O O . HIS A 1 86 ? 2.864 -25.708 31.482 1.00 52.88 86 HIS A O 1
ATOM 714 N N . PRO A 1 87 ? 0.979 -26.439 32.414 1.00 51.16 87 PRO A N 1
ATOM 715 C CA . PRO A 1 87 ? 1.590 -27.036 33.592 1.00 51.16 87 PRO A CA 1
ATOM 716 C C . PRO A 1 87 ? 1.533 -28.555 33.406 1.00 51.16 87 PRO A C 1
ATOM 718 O O . PRO A 1 87 ? 0.460 -29.151 33.364 1.00 51.16 87 PRO A O 1
ATOM 721 N N . GLN A 1 88 ? 2.677 -29.199 33.180 1.00 56.47 88 GLN A N 1
ATOM 722 C CA . GLN A 1 88 ? 2.763 -30.655 33.262 1.00 56.47 88 GLN A CA 1
ATOM 723 C C . GLN A 1 88 ? 2.922 -30.994 34.746 1.00 56.47 88 GLN A C 1
ATOM 725 O O . GLN A 1 88 ? 4.027 -30.947 35.275 1.00 56.47 88 GLN A O 1
ATOM 730 N N . THR A 1 89 ? 1.815 -31.270 35.433 1.00 64.12 89 THR A N 1
ATOM 731 C CA . THR A 1 89 ? 1.866 -31.925 36.744 1.00 64.12 89 THR A CA 1
ATOM 732 C C . THR A 1 89 ? 1.957 -33.427 36.478 1.00 64.12 89 THR A C 1
ATOM 734 O O . THR A 1 89 ? 0.975 -33.999 36.000 1.00 64.12 89 THR A O 1
ATOM 737 N N . PRO A 1 90 ? 3.107 -34.088 36.699 1.00 69.75 90 PRO A N 1
ATOM 738 C CA . PRO A 1 90 ? 3.147 -35.544 36.654 1.00 69.75 90 PRO A CA 1
ATOM 739 C C . PRO A 1 90 ? 2.319 -36.110 37.825 1.00 69.75 90 PRO A C 1
ATOM 741 O O . PRO A 1 90 ? 2.374 -35.549 38.923 1.00 69.75 90 PRO A O 1
ATOM 744 N N . PRO A 1 91 ? 1.536 -37.185 37.622 1.00 64.88 91 PRO A N 1
ATOM 745 C CA . PRO A 1 91 ? 0.779 -37.800 38.705 1.00 64.8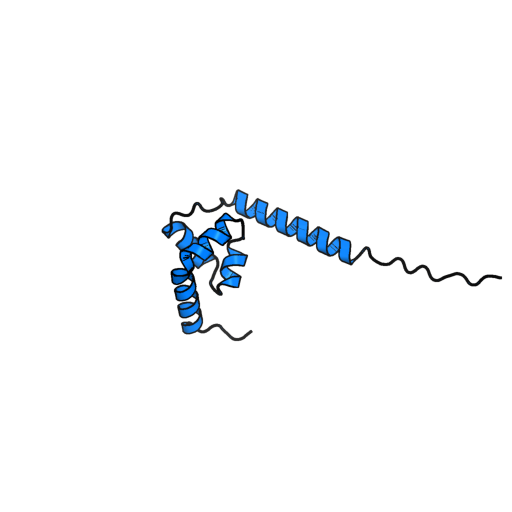8 91 PRO A CA 1
ATOM 746 C C . PRO A 1 91 ? 1.726 -38.445 39.727 1.00 64.88 91 PRO A C 1
ATOM 748 O O . PRO A 1 91 ? 2.662 -39.158 39.360 1.00 64.88 91 PRO A O 1
ATOM 751 N N . LEU A 1 92 ? 1.464 -38.177 41.009 1.00 64.69 92 LEU A N 1
ATOM 752 C CA . LEU A 1 92 ? 2.049 -38.889 42.146 1.00 64.69 92 LEU A CA 1
ATOM 753 C C . LEU A 1 92 ? 1.644 -40.372 42.070 1.00 64.69 92 LEU A C 1
ATOM 755 O O . LEU A 1 92 ? 0.454 -40.641 41.891 1.00 64.69 92 LEU A O 1
ATOM 759 N N . PRO A 1 93 ? 2.573 -41.334 42.203 1.00 65.00 93 PRO A N 1
ATOM 760 C CA . PRO A 1 93 ? 2.188 -42.711 42.471 1.00 65.00 93 PRO A CA 1
ATOM 761 C C . PRO A 1 93 ? 1.649 -42.817 43.905 1.00 65.00 93 PRO A C 1
ATOM 763 O O . PRO A 1 93 ? 2.286 -42.349 44.850 1.00 65.00 93 PRO A O 1
ATOM 766 N N . ASP A 1 94 ? 0.451 -43.390 44.020 1.00 63.34 94 ASP A N 1
ATOM 767 C CA . ASP A 1 94 ? -0.190 -43.785 45.276 1.00 63.34 94 ASP A CA 1
ATOM 768 C C . ASP A 1 94 ? 0.632 -44.875 45.994 1.00 63.34 94 ASP A C 1
ATOM 770 O O . ASP A 1 94 ? 1.453 -45.548 45.368 1.00 63.34 94 ASP A O 1
ATOM 774 N N . ALA A 1 95 ? 0.396 -44.971 47.303 1.00 60.72 95 ALA A N 1
ATOM 775 C CA . ALA A 1 95 ? 1.108 -45.725 48.343 1.00 60.72 95 ALA A CA 1
ATOM 776 C C . ALA A 1 95 ? 1.644 -47.128 47.989 1.00 60.72 95 ALA A C 1
ATOM 778 O O . ALA A 1 95 ? 0.929 -47.919 47.333 1.00 60.72 95 ALA A O 1
#

Sequence (95 aa):
MPRRTRADLKAARERVLADKDTVIKRYTEGESLASVAWACGVRDTWLRSRLIEWRVPLRTHAQAMTAWWRRRAADTESTFRRTQGHPQTPPLPDA

Foldseek 3Di:
DDDQDPVNQVVLVVVCVVCVVVLLVCVVVPHDLVRSCVVSVYDSVVVVVVCVVVVNDDDPPVRNVVSVVVVVVVVVVVVVVVPPPDDPDDDDDDD

Secondary structure (DSSP, 8-state):
-PPPPHHHHHHHHHHHHHTHHHHHHHHHTT--HHHHHHHHTS-HHHHHHHHHHTTPPPPPHHHHHHHHHHHHHHHHHHHHHHHSS----PPPPP-

Radius of gyration: 21.3 Å; chains: 1; bounding box: 28×58×63 Å

pLDDT: mean 74.26, std 12.83, range [50.34, 89.62]